Protein AF-A0A229NZA7-F1 (afdb_monomer_lite)

Structure (mmCIF, N/CA/C/O backbone):
data_AF-A0A229NZA7-F1
#
_entry.id   AF-A0A229NZA7-F1
#
loop_
_atom_site.group_PDB
_atom_site.id
_atom_site.type_symbol
_atom_site.label_atom_id
_atom_site.label_alt_id
_atom_site.label_comp_id
_atom_site.label_asym_id
_atom_site.label_entity_id
_atom_site.label_seq_id
_atom_site.pdbx_PDB_ins_code
_atom_site.Cartn_x
_atom_site.Cartn_y
_atom_site.Cartn_z
_atom_site.occupancy
_atom_site.B_iso_or_equiv
_atom_site.auth_seq_id
_atom_site.auth_comp_id
_atom_site.auth_asym_id
_atom_site.auth_atom_id
_atom_site.pdbx_PDB_model_num
ATOM 1 N N . MET A 1 1 ? -12.179 24.841 -36.881 1.00 41.00 1 MET A N 1
ATOM 2 C CA . MET A 1 1 ? -11.963 24.841 -35.419 1.00 41.00 1 MET A CA 1
ATOM 3 C C . MET A 1 1 ? -12.712 23.642 -34.860 1.00 41.00 1 MET A C 1
ATOM 5 O O . MET A 1 1 ? -13.920 23.602 -35.041 1.00 41.00 1 MET A O 1
ATOM 9 N N . GLY A 1 2 ? -12.018 22.645 -34.303 1.00 38.62 2 GLY A N 1
ATOM 10 C CA . GLY A 1 2 ? -12.667 21.458 -33.727 1.00 38.62 2 GLY A CA 1
ATOM 11 C C . GLY A 1 2 ? -11.885 20.154 -33.890 1.00 38.62 2 GLY A C 1
ATOM 12 O O . GLY A 1 2 ? -12.442 19.175 -34.370 1.00 38.62 2 GLY A O 1
ATOM 13 N N . PHE A 1 3 ? -10.603 20.125 -33.509 1.00 40.97 3 PHE A N 1
ATOM 14 C CA . PHE A 1 3 ? -9.973 18.857 -33.129 1.00 40.97 3 PHE A CA 1
ATOM 15 C C . PHE A 1 3 ? -10.525 18.501 -31.749 1.00 40.97 3 PHE A C 1
ATOM 17 O O . PHE A 1 3 ? -10.107 19.087 -30.753 1.00 40.97 3 PHE A O 1
ATOM 24 N N . MET A 1 4 ? -11.520 17.615 -31.701 1.00 34.84 4 MET A N 1
ATOM 25 C CA . MET A 1 4 ? -12.103 17.161 -30.443 1.00 34.84 4 MET A CA 1
ATOM 26 C C . MET A 1 4 ? -11.484 15.822 -30.040 1.00 34.84 4 MET A C 1
ATOM 28 O O . MET A 1 4 ? -11.506 14.832 -30.770 1.00 34.84 4 MET A O 1
ATOM 32 N N . VAL A 1 5 ? -10.854 15.881 -28.874 1.00 38.47 5 VAL A N 1
ATOM 33 C CA . VAL A 1 5 ? -9.990 14.912 -28.209 1.00 38.47 5 VAL A CA 1
ATOM 34 C C . VAL A 1 5 ? -10.800 13.682 -27.782 1.00 38.47 5 VAL A C 1
ATOM 36 O O . VAL A 1 5 ? -11.320 13.636 -26.675 1.00 38.47 5 VAL A O 1
ATOM 39 N N . TYR A 1 6 ? -10.923 12.680 -28.655 1.00 30.77 6 TYR A N 1
ATOM 40 C CA . TYR A 1 6 ? -11.575 11.398 -28.323 1.00 30.77 6 TYR A CA 1
ATOM 41 C C . TYR A 1 6 ? -10.622 10.195 -28.291 1.00 30.77 6 TYR A C 1
ATOM 43 O O . TYR A 1 6 ? -11.008 9.109 -27.872 1.00 30.77 6 TYR A O 1
ATOM 51 N N . THR A 1 7 ? -9.356 10.365 -28.677 1.00 30.59 7 THR A N 1
ATOM 52 C CA . THR A 1 7 ? -8.379 9.263 -28.764 1.00 30.59 7 THR A CA 1
ATOM 53 C C . THR A 1 7 ? -7.613 8.983 -27.466 1.00 30.59 7 THR A C 1
ATOM 55 O O . THR A 1 7 ? -6.851 8.022 -27.415 1.00 30.59 7 THR A O 1
ATOM 58 N N . THR A 1 8 ? -7.775 9.799 -26.422 1.00 36.81 8 THR A N 1
ATOM 59 C CA . THR A 1 8 ? -6.868 9.785 -25.256 1.00 36.81 8 THR A CA 1
ATOM 60 C C . THR A 1 8 ? -7.308 8.833 -24.135 1.00 36.81 8 THR A C 1
ATOM 62 O O . THR A 1 8 ? -6.460 8.309 -23.423 1.00 36.81 8 THR A O 1
ATOM 65 N N . TYR A 1 9 ? -8.603 8.530 -23.999 1.00 35.72 9 TYR A N 1
ATOM 66 C CA . TYR A 1 9 ? -9.113 7.767 -22.844 1.00 35.72 9 TYR A CA 1
ATOM 67 C C . TYR A 1 9 ? -9.133 6.243 -23.028 1.00 35.72 9 TYR A C 1
ATOM 69 O O . TYR A 1 9 ? -8.940 5.509 -22.064 1.00 35.72 9 TYR A O 1
ATOM 77 N N . MET A 1 10 ? -9.289 5.741 -24.258 1.00 36.75 10 MET A N 1
ATOM 78 C CA . MET A 1 10 ? -9.327 4.291 -24.511 1.00 36.75 10 MET A CA 1
ATOM 79 C C . MET A 1 10 ? -7.926 3.639 -24.448 1.00 36.75 10 MET A C 1
ATOM 81 O O . MET A 1 10 ? -7.812 2.433 -24.264 1.00 36.75 10 MET A O 1
ATOM 85 N N . GLY A 1 11 ? -6.851 4.432 -24.557 1.00 49.53 11 GLY A N 1
ATOM 86 C CA . GLY A 1 11 ? -5.467 3.943 -24.577 1.00 49.53 11 GLY A CA 1
ATOM 87 C C . GLY A 1 11 ? -4.875 3.588 -23.210 1.00 49.53 11 GLY A C 1
ATOM 88 O O . GLY A 1 11 ? -4.033 2.700 -23.156 1.00 49.53 11 GLY A O 1
ATOM 89 N N . LYS A 1 12 ? -5.312 4.231 -22.114 1.00 50.66 12 LYS A N 1
ATOM 90 C CA . LYS A 1 12 ? -4.724 4.041 -20.772 1.00 50.66 12 LYS A CA 1
ATOM 91 C C . LYS A 1 12 ? -5.112 2.696 -20.146 1.00 50.66 12 LYS A C 1
ATOM 93 O O . LYS A 1 12 ? -4.238 1.953 -19.725 1.00 50.66 12 LYS A O 1
ATOM 98 N N . ALA A 1 13 ? -6.395 2.335 -20.196 1.00 55.47 13 ALA A N 1
ATOM 99 C CA . ALA A 1 13 ? -6.880 1.055 -19.671 1.00 55.47 13 ALA A CA 1
ATOM 100 C C . ALA A 1 13 ? -6.362 -0.154 -20.476 1.00 55.47 13 ALA A C 1
ATOM 102 O O . ALA A 1 13 ? -6.036 -1.193 -19.910 1.00 55.47 13 ALA A O 1
ATOM 103 N N . VAL A 1 14 ? -6.250 -0.020 -21.805 1.00 60.00 14 VAL A N 1
ATOM 104 C CA . VAL A 1 14 ? -5.643 -1.048 -22.673 1.00 60.00 14 VAL A CA 1
ATOM 105 C C . VAL A 1 14 ? -4.147 -1.193 -22.379 1.00 60.00 14 VAL A C 1
ATOM 107 O O . VAL A 1 14 ? -3.627 -2.306 -22.359 1.00 60.00 14 VAL A O 1
ATOM 110 N N . PHE A 1 15 ? -3.472 -0.077 -22.102 1.00 68.31 15 PHE A N 1
ATOM 111 C CA . PHE A 1 15 ? -2.065 -0.040 -21.728 1.00 68.31 15 PHE A CA 1
ATOM 112 C C . PHE A 1 15 ? -1.791 -0.703 -20.370 1.00 68.31 15 PHE A C 1
ATOM 114 O O . PHE A 1 15 ? -0.987 -1.631 -20.304 1.00 68.31 15 PHE A O 1
ATOM 121 N N . GLU A 1 16 ? -2.498 -0.295 -19.316 1.00 67.06 16 GLU A N 1
ATOM 122 C CA . GLU A 1 16 ? -2.376 -0.876 -17.971 1.00 67.06 16 GLU A CA 1
ATOM 123 C C . GLU A 1 16 ? -2.679 -2.373 -17.991 1.00 67.06 16 GLU A C 1
ATOM 125 O O . GLU A 1 16 ? -1.892 -3.176 -17.496 1.00 67.06 16 GLU A O 1
ATOM 130 N N . LYS A 1 17 ? -3.766 -2.776 -18.662 1.00 73.94 17 LYS A N 1
ATOM 131 C CA . LYS A 1 17 ? -4.109 -4.190 -18.835 1.00 73.94 17 LYS A CA 1
ATOM 132 C C . LYS A 1 17 ? -2.989 -4.969 -19.524 1.00 73.94 17 LYS A C 1
ATOM 134 O O . LYS A 1 17 ? -2.697 -6.096 -19.127 1.00 73.94 17 LYS A O 1
ATOM 139 N N . SER A 1 18 ? -2.358 -4.391 -20.544 1.00 79.44 18 SER A N 1
ATOM 140 C CA . SER A 1 18 ? -1.257 -5.042 -21.254 1.00 79.44 18 SER A CA 1
ATOM 141 C C . SER A 1 18 ? 0.006 -5.177 -20.402 1.00 79.44 18 SER A C 1
ATOM 143 O O . SER A 1 18 ? 0.688 -6.194 -20.531 1.00 79.44 18 SER A O 1
ATOM 145 N N . LEU A 1 19 ? 0.322 -4.192 -19.553 1.00 79.50 19 LEU A N 1
ATOM 146 C CA . LEU A 1 19 ? 1.460 -4.276 -18.633 1.00 79.50 19 LEU A CA 1
ATOM 147 C C . LEU A 1 19 ? 1.203 -5.259 -17.494 1.00 79.50 19 LEU A C 1
ATOM 149 O O . LEU A 1 19 ? 2.059 -6.088 -17.227 1.00 79.50 19 LEU A O 1
ATOM 153 N N . LEU A 1 20 ? 0.009 -5.253 -16.899 1.00 77.31 20 LEU A N 1
ATOM 154 C CA . LEU A 1 20 ? -0.374 -6.249 -15.893 1.00 77.31 20 LEU A CA 1
ATOM 155 C C . LEU A 1 20 ? -0.321 -7.674 -16.464 1.00 77.31 20 LEU A C 1
ATOM 157 O O . LEU A 1 20 ? 0.092 -8.604 -15.775 1.00 77.31 20 LEU A O 1
ATOM 161 N N . THR A 1 21 ? -0.683 -7.838 -17.741 1.00 85.75 21 THR A N 1
ATOM 162 C CA . THR A 1 21 ? -0.528 -9.115 -18.455 1.00 85.75 21 THR A CA 1
ATOM 163 C C . THR A 1 21 ? 0.948 -9.515 -18.561 1.00 85.75 21 THR A C 1
ATOM 165 O O . THR A 1 21 ? 1.274 -10.664 -18.286 1.00 85.75 21 THR A O 1
ATOM 168 N N . LEU A 1 22 ? 1.850 -8.582 -18.891 1.00 89.19 22 LEU A N 1
ATOM 169 C CA . LEU A 1 22 ? 3.294 -8.846 -18.950 1.00 89.19 22 LEU A CA 1
ATOM 170 C C . LEU A 1 22 ? 3.885 -9.176 -17.573 1.00 89.19 22 LEU A C 1
ATOM 172 O O . LEU A 1 22 ? 4.624 -10.147 -17.450 1.00 89.19 22 LEU A O 1
ATOM 176 N N . THR A 1 23 ? 3.513 -8.434 -16.525 1.00 84.88 23 THR A N 1
ATOM 177 C CA . THR A 1 23 ? 3.911 -8.729 -15.140 1.00 84.88 23 THR A CA 1
ATOM 178 C C . THR A 1 23 ? 3.455 -10.130 -14.723 1.00 84.88 23 THR A C 1
ATOM 180 O O . THR A 1 23 ? 4.194 -10.847 -14.051 1.00 84.88 23 THR A O 1
ATOM 183 N N . GLY A 1 24 ? 2.259 -10.549 -15.148 1.00 79.62 24 GLY A N 1
ATOM 184 C CA . GLY A 1 24 ? 1.757 -11.908 -14.943 1.00 79.62 24 GLY A CA 1
ATOM 185 C C . GLY A 1 24 ? 2.588 -12.973 -15.663 1.00 79.62 24 GLY A C 1
ATOM 186 O O . GLY A 1 24 ? 2.926 -13.980 -15.045 1.00 79.62 24 GLY A O 1
ATOM 187 N N . ILE A 1 25 ? 2.959 -12.732 -16.926 1.00 89.81 25 ILE A N 1
ATOM 188 C CA . ILE A 1 25 ? 3.838 -13.621 -17.704 1.00 89.81 25 ILE A CA 1
ATOM 189 C C . ILE A 1 25 ? 5.188 -13.771 -16.995 1.00 89.81 25 ILE A C 1
ATOM 191 O O . ILE A 1 25 ? 5.577 -14.887 -16.674 1.00 89.81 25 ILE A O 1
ATOM 195 N N . ILE A 1 26 ? 5.850 -12.660 -16.654 1.00 88.12 26 ILE A N 1
ATOM 196 C CA . ILE A 1 26 ? 7.154 -12.665 -15.971 1.00 88.12 26 ILE A CA 1
ATOM 197 C C . ILE A 1 26 ? 7.084 -13.444 -14.652 1.00 88.12 26 ILE A C 1
ATOM 199 O O . ILE A 1 26 ? 7.934 -14.289 -14.393 1.00 88.12 26 ILE A O 1
ATOM 203 N N . ARG A 1 27 ? 6.040 -13.225 -13.839 1.00 82.75 27 ARG A N 1
ATOM 204 C CA . ARG A 1 27 ? 5.841 -13.972 -12.585 1.00 82.75 27 ARG A CA 1
ATOM 205 C C . ARG A 1 27 ? 5.721 -15.477 -12.813 1.00 82.75 27 ARG A C 1
ATOM 207 O O . ARG A 1 27 ? 6.280 -16.232 -12.025 1.00 82.75 27 ARG A O 1
ATOM 214 N N . GLY A 1 28 ? 5.011 -15.891 -13.862 1.00 84.75 28 GLY A N 1
ATOM 215 C CA . GLY A 1 28 ? 4.877 -17.298 -14.239 1.00 84.75 28 GLY A CA 1
ATOM 216 C C . GLY A 1 28 ? 6.220 -17.934 -14.588 1.00 84.75 28 GLY A C 1
ATOM 217 O O . GLY A 1 28 ? 6.547 -18.969 -14.023 1.00 84.75 28 GLY A O 1
ATOM 218 N N . ILE A 1 29 ? 7.012 -17.258 -15.425 1.00 87.19 29 ILE A N 1
ATOM 219 C CA . ILE A 1 29 ? 8.339 -17.719 -15.873 1.00 87.19 29 ILE A CA 1
ATOM 220 C C . ILE A 1 29 ? 9.324 -17.825 -14.700 1.00 87.19 29 ILE A C 1
ATOM 222 O O . ILE A 1 29 ? 10.145 -18.727 -14.621 1.00 87.19 29 ILE A O 1
ATOM 226 N N . THR A 1 30 ? 9.247 -16.902 -13.739 1.00 81.19 30 THR A N 1
ATOM 227 C CA . THR A 1 30 ? 10.151 -16.909 -12.575 1.00 81.19 30 THR A CA 1
ATOM 228 C C . THR A 1 30 ? 9.755 -17.899 -11.471 1.00 81.19 30 THR A C 1
ATOM 230 O O . THR A 1 30 ? 10.449 -17.976 -10.459 1.00 81.19 30 THR A O 1
ATOM 233 N N . ALA A 1 31 ? 8.636 -18.620 -11.603 1.00 82.31 31 ALA A N 1
ATOM 234 C CA . ALA A 1 31 ? 8.034 -19.358 -10.490 1.00 82.31 31 ALA A CA 1
ATOM 235 C C . ALA A 1 31 ? 8.851 -20.578 -10.034 1.00 82.31 31 ALA A C 1
ATOM 237 O O . ALA A 1 31 ? 8.885 -20.872 -8.837 1.00 82.31 31 ALA A O 1
ATOM 238 N N . ASP A 1 32 ? 9.496 -21.283 -10.962 1.00 78.88 32 ASP A N 1
ATOM 239 C CA . ASP A 1 32 ? 10.313 -22.471 -10.688 1.00 78.88 32 ASP A CA 1
ATOM 240 C C . ASP A 1 32 ? 11.818 -22.248 -10.927 1.00 78.88 32 ASP A C 1
ATOM 242 O O . ASP A 1 32 ? 12.617 -23.148 -10.671 1.00 78.88 32 ASP A O 1
ATOM 246 N N . VAL A 1 33 ? 12.210 -21.026 -11.319 1.00 72.69 33 VAL A N 1
ATOM 247 C CA . VAL A 1 33 ? 13.600 -20.603 -11.580 1.00 72.69 33 VAL A CA 1
ATOM 248 C C . VAL A 1 33 ? 14.237 -21.333 -12.784 1.00 72.69 33 VAL A C 1
ATOM 250 O O . VAL A 1 33 ? 15.414 -21.122 -13.082 1.00 72.69 33 VAL A O 1
ATOM 253 N N . GLU A 1 34 ? 13.482 -22.153 -13.521 1.00 80.31 34 GLU A N 1
ATOM 254 C CA . GLU A 1 34 ? 13.953 -22.889 -14.697 1.00 80.31 34 GLU A CA 1
ATOM 255 C C . GLU A 1 34 ? 13.373 -22.303 -15.988 1.00 80.31 34 GLU A C 1
ATOM 257 O O . GLU A 1 34 ? 12.317 -22.723 -16.445 1.00 80.31 34 GLU A O 1
ATOM 262 N N . ILE A 1 35 ? 14.114 -21.400 -16.637 1.00 84.25 35 ILE A N 1
ATOM 263 C CA . ILE A 1 35 ? 13.633 -20.734 -17.854 1.00 84.25 35 ILE A CA 1
ATOM 264 C C . ILE A 1 35 ? 13.731 -21.660 -19.076 1.00 84.25 35 ILE A C 1
ATOM 266 O O . ILE A 1 35 ? 14.810 -22.156 -19.423 1.00 84.25 35 ILE A O 1
ATOM 270 N N . ARG A 1 36 ? 12.604 -21.867 -19.762 1.00 85.25 36 ARG A N 1
ATOM 271 C CA . ARG A 1 36 ? 12.455 -22.753 -20.929 1.00 85.25 36 ARG A CA 1
ATOM 272 C C . ARG A 1 36 ? 12.190 -21.975 -22.217 1.00 85.25 36 ARG A C 1
ATOM 274 O O . ARG A 1 36 ? 11.768 -20.821 -22.217 1.00 85.25 36 ARG A O 1
ATOM 281 N N . SER A 1 37 ? 12.405 -22.630 -23.356 1.00 84.75 37 SER A N 1
ATOM 282 C CA . SER A 1 37 ? 12.151 -22.052 -24.684 1.00 84.75 37 SER A CA 1
ATOM 283 C C . SER A 1 37 ? 10.706 -21.584 -24.873 1.00 84.75 37 SER A C 1
ATOM 285 O O . SER A 1 37 ? 10.468 -20.531 -25.454 1.00 84.75 37 SER A O 1
ATOM 287 N N . GLU A 1 38 ? 9.751 -22.338 -24.341 1.00 86.44 38 GLU A N 1
ATOM 288 C CA . GLU A 1 38 ? 8.316 -22.070 -24.413 1.00 86.44 38 GLU A CA 1
ATOM 289 C C . GLU A 1 38 ? 7.938 -20.788 -23.651 1.00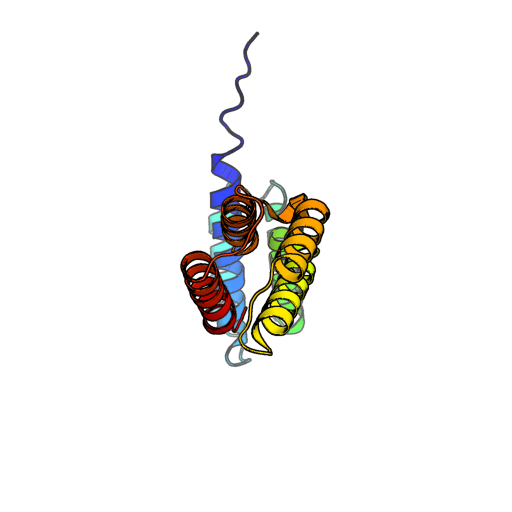 86.44 38 GLU A C 1
ATOM 291 O O . GLU A 1 38 ? 7.037 -20.056 -24.047 1.00 86.44 38 GLU A O 1
ATOM 296 N N . GLU A 1 39 ? 8.663 -20.471 -22.580 1.00 87.00 39 GLU A N 1
ATOM 297 C CA . GLU A 1 39 ? 8.471 -19.257 -21.782 1.00 87.00 39 GLU A CA 1
ATOM 298 C C . GLU A 1 39 ? 9.028 -18.017 -22.484 1.00 87.00 39 GLU A C 1
ATOM 300 O O . GLU A 1 39 ? 8.424 -16.942 -22.462 1.00 87.00 39 GLU A O 1
ATOM 305 N N . ILE A 1 40 ? 10.151 -18.183 -23.185 1.00 87.25 40 ILE A N 1
ATOM 306 C CA . ILE A 1 40 ? 10.711 -17.153 -24.062 1.00 87.25 40 ILE A CA 1
ATOM 307 C C . ILE A 1 40 ? 9.750 -16.865 -25.227 1.00 87.25 40 ILE A C 1
ATOM 309 O O . ILE A 1 40 ? 9.537 -15.699 -25.575 1.00 87.25 40 ILE A O 1
ATOM 313 N N . GLU A 1 41 ? 9.128 -17.898 -25.806 1.00 89.00 41 GLU A N 1
ATOM 314 C CA . GLU A 1 41 ? 8.112 -17.739 -26.856 1.00 89.00 41 GLU A CA 1
ATOM 315 C C . GLU A 1 41 ? 6.905 -16.918 -26.373 1.00 89.00 41 GLU A C 1
ATOM 317 O O . GLU A 1 41 ? 6.414 -16.063 -27.113 1.00 89.00 41 GLU A O 1
ATOM 322 N N . GLU A 1 42 ? 6.461 -17.081 -25.124 1.00 88.94 42 GLU A N 1
ATOM 323 C CA . GLU A 1 42 ? 5.370 -16.276 -24.554 1.00 88.94 42 GLU A CA 1
ATOM 324 C C . GLU A 1 42 ? 5.724 -14.780 -24.429 1.00 88.94 42 GLU A C 1
ATOM 326 O O . GLU A 1 42 ? 4.905 -13.913 -24.758 1.00 88.94 42 GLU A O 1
ATOM 331 N N . LEU A 1 43 ? 6.962 -14.438 -24.052 1.00 89.25 43 LEU A N 1
ATOM 332 C CA . LEU A 1 43 ? 7.435 -13.042 -24.038 1.00 89.25 43 LEU A CA 1
ATOM 333 C C . LEU A 1 43 ? 7.488 -12.435 -25.449 1.00 89.25 43 LEU A C 1
ATOM 335 O O . LEU A 1 43 ? 7.105 -11.275 -25.664 1.00 89.25 43 LEU A O 1
ATOM 339 N N . GLN A 1 44 ? 7.916 -13.224 -26.435 1.00 89.75 44 GLN A N 1
ATOM 340 C CA . GLN A 1 44 ? 7.923 -12.817 -27.840 1.00 89.75 44 GLN A CA 1
ATOM 341 C C . GLN A 1 44 ? 6.496 -12.630 -28.376 1.00 89.75 44 GLN A C 1
ATOM 343 O O . GLN A 1 44 ? 6.212 -11.631 -29.046 1.00 89.75 44 GLN A O 1
ATOM 348 N N . ASN A 1 45 ? 5.574 -13.528 -28.025 1.00 90.38 45 ASN A N 1
ATOM 349 C CA . ASN A 1 45 ? 4.158 -13.432 -28.375 1.00 90.38 45 ASN A CA 1
ATOM 350 C C . ASN A 1 45 ? 3.523 -12.168 -27.792 1.00 90.38 45 ASN A C 1
ATOM 352 O O . ASN A 1 45 ? 2.815 -11.451 -28.506 1.00 90.38 45 ASN A O 1
ATOM 356 N N . TRP A 1 46 ? 3.831 -11.825 -26.539 1.00 92.69 46 TRP A N 1
ATOM 357 C CA . TRP A 1 46 ? 3.388 -10.562 -25.953 1.00 92.69 46 TRP A CA 1
ATOM 358 C C . TRP A 1 46 ? 3.877 -9.356 -26.770 1.00 92.69 46 TRP A C 1
ATOM 360 O O . TRP A 1 46 ? 3.073 -8.486 -27.120 1.00 92.69 46 TRP A O 1
ATOM 370 N N . CYS A 1 47 ? 5.154 -9.327 -27.168 1.00 88.38 47 CYS A N 1
ATOM 371 C CA . CYS A 1 47 ? 5.705 -8.256 -28.010 1.00 88.38 47 CYS A CA 1
ATOM 372 C C . CYS A 1 47 ? 4.978 -8.131 -29.361 1.00 88.38 47 CYS A C 1
ATOM 374 O O . CYS A 1 47 ? 4.718 -7.018 -29.833 1.00 88.38 47 CYS A O 1
ATOM 376 N N . LEU A 1 48 ? 4.618 -9.260 -29.980 1.00 87.50 48 LEU A N 1
ATOM 377 C CA . LEU A 1 48 ? 3.872 -9.297 -31.240 1.00 87.50 48 LEU A CA 1
ATOM 378 C C . LEU A 1 48 ? 2.443 -8.758 -31.085 1.00 87.50 48 LEU A C 1
ATOM 380 O O . LEU A 1 48 ? 1.977 -8.004 -31.944 1.00 87.50 48 LEU A O 1
ATOM 384 N N . LEU A 1 49 ? 1.764 -9.071 -29.980 1.00 84.69 49 LEU A N 1
ATOM 385 C CA . LEU A 1 49 ? 0.428 -8.542 -29.679 1.00 84.69 49 LEU A CA 1
ATOM 386 C C . LEU A 1 49 ? 0.438 -7.017 -29.501 1.00 84.69 49 LEU A C 1
ATOM 388 O O . LEU A 1 49 ? -0.521 -6.345 -29.884 1.00 84.69 49 LEU A O 1
ATOM 392 N N . GLN A 1 50 ? 1.547 -6.452 -29.016 1.00 83.75 50 GLN A N 1
ATOM 393 C CA . GLN A 1 50 ? 1.716 -5.004 -28.855 1.00 83.75 50 GLN A CA 1
ATOM 394 C C . GLN A 1 50 ? 2.260 -4.292 -30.102 1.00 83.75 50 GLN A C 1
ATOM 396 O O . GLN A 1 50 ? 2.508 -3.084 -30.072 1.00 83.75 50 GLN A O 1
ATOM 401 N N . ASN A 1 51 ? 2.417 -4.987 -31.234 1.00 77.69 51 ASN A N 1
ATOM 402 C CA . ASN A 1 51 ? 3.081 -4.446 -32.424 1.00 77.69 51 ASN A CA 1
ATOM 403 C C . ASN A 1 51 ? 2.430 -3.149 -32.955 1.00 77.69 51 ASN A C 1
ATOM 405 O O . ASN A 1 51 ? 3.127 -2.214 -33.354 1.00 77.69 51 ASN A O 1
ATOM 409 N N . GLN A 1 52 ? 1.099 -3.030 -32.871 1.00 74.19 52 GLN A N 1
ATOM 410 C CA . GLN A 1 52 ? 0.358 -1.813 -33.249 1.00 74.19 52 GLN A CA 1
ATOM 411 C C . GLN A 1 52 ? 0.691 -0.586 -32.377 1.00 74.19 52 GLN A C 1
ATOM 413 O O . GLN A 1 52 ? 0.383 0.555 -32.738 1.00 74.19 52 GLN A O 1
ATOM 418 N N . HIS A 1 53 ? 1.306 -0.796 -31.214 1.00 70.75 53 HIS A N 1
ATOM 419 C CA . HIS A 1 53 ? 1.677 0.234 -30.248 1.00 70.75 53 HIS A CA 1
ATOM 420 C C . HIS A 1 53 ? 3.187 0.285 -29.979 1.00 70.75 53 HIS A C 1
ATOM 422 O O . HIS A 1 53 ? 3.617 1.128 -29.196 1.00 70.75 53 HIS A O 1
ATOM 428 N N . ARG A 1 54 ? 4.007 -0.505 -30.694 1.00 73.94 54 ARG A N 1
ATOM 429 C CA . ARG A 1 54 ? 5.453 -0.656 -30.431 1.00 73.94 54 ARG A CA 1
ATOM 430 C C . ARG A 1 54 ? 6.261 0.639 -30.461 1.00 73.94 54 ARG A C 1
ATOM 432 O O . ARG A 1 54 ? 7.334 0.710 -29.887 1.00 73.94 54 ARG A O 1
ATOM 439 N N . ASN A 1 55 ? 5.777 1.653 -31.174 1.00 71.69 55 ASN A N 1
ATOM 440 C CA . ASN A 1 55 ? 6.464 2.939 -31.313 1.00 71.69 55 ASN A CA 1
ATOM 441 C C . ASN A 1 55 ? 5.956 3.997 -30.319 1.00 71.69 55 ASN A C 1
ATOM 443 O O . ASN A 1 55 ? 6.439 5.128 -30.341 1.00 71.69 55 ASN A O 1
ATOM 447 N N . LYS A 1 56 ? 4.973 3.663 -29.472 1.00 68.94 56 LYS A N 1
ATOM 448 C CA . LYS A 1 56 ? 4.405 4.562 -28.463 1.00 68.94 56 LYS A CA 1
ATOM 449 C C . LYS A 1 56 ? 5.054 4.311 -27.109 1.00 68.94 56 LYS A C 1
ATOM 451 O O . LYS A 1 56 ? 5.309 3.169 -26.739 1.00 68.94 56 LYS A O 1
ATOM 456 N N . HIS A 1 57 ? 5.279 5.378 -26.353 1.00 58.09 57 HIS A N 1
ATOM 457 C CA . HIS A 1 57 ? 5.679 5.244 -24.959 1.00 58.09 57 HIS A CA 1
ATOM 458 C C . HIS A 1 57 ? 4.514 4.675 -24.121 1.00 58.09 57 HIS A C 1
ATOM 460 O O . HIS A 1 57 ? 3.370 5.082 -24.356 1.00 58.09 57 HIS A O 1
ATOM 466 N N . PRO A 1 58 ? 4.773 3.785 -23.146 1.00 62.75 58 PRO A N 1
ATOM 467 C CA . PRO A 1 58 ? 6.066 3.168 -22.816 1.00 62.75 58 PRO A CA 1
ATOM 468 C C . PRO A 1 58 ? 6.293 1.800 -23.476 1.00 62.75 58 PRO A C 1
ATOM 470 O O . PRO A 1 58 ? 7.352 1.211 -23.290 1.00 62.75 58 PRO A O 1
ATOM 473 N N . PHE A 1 59 ? 5.357 1.309 -24.299 1.00 75.38 59 PHE A N 1
ATOM 474 C CA . PHE A 1 59 ? 5.518 0.054 -25.049 1.00 75.38 59 PHE A CA 1
ATOM 475 C C . PHE A 1 59 ? 6.839 -0.020 -25.817 1.00 75.38 59 PHE A C 1
ATOM 477 O O . PHE A 1 59 ? 7.462 -1.073 -25.853 1.00 75.38 59 PHE A O 1
ATOM 484 N N . LYS A 1 60 ? 7.292 1.097 -26.394 1.00 76.88 60 LYS A N 1
ATOM 485 C CA . LYS A 1 60 ? 8.588 1.184 -27.072 1.00 76.88 60 LYS A CA 1
ATOM 486 C C . LYS A 1 60 ? 9.756 0.783 -26.169 1.00 76.88 60 LYS A C 1
ATOM 488 O O . LYS A 1 60 ? 10.615 0.036 -26.616 1.00 76.88 60 LYS A O 1
ATOM 493 N N . GLU A 1 61 ? 9.785 1.276 -24.936 1.00 74.56 61 GLU A N 1
ATOM 494 C CA . GLU A 1 61 ? 10.893 1.057 -23.999 1.00 74.56 61 GLU A CA 1
ATOM 495 C C . GLU A 1 61 ? 10.842 -0.364 -23.426 1.00 74.56 61 GLU A C 1
ATOM 497 O O . GLU A 1 61 ? 11.855 -1.055 -23.421 1.00 74.56 61 GLU A O 1
ATOM 502 N N . ILE A 1 62 ? 9.646 -0.853 -23.081 1.00 83.69 62 ILE A N 1
ATOM 503 C CA . ILE A 1 62 ? 9.447 -2.231 -22.604 1.00 83.69 62 ILE A CA 1
ATOM 50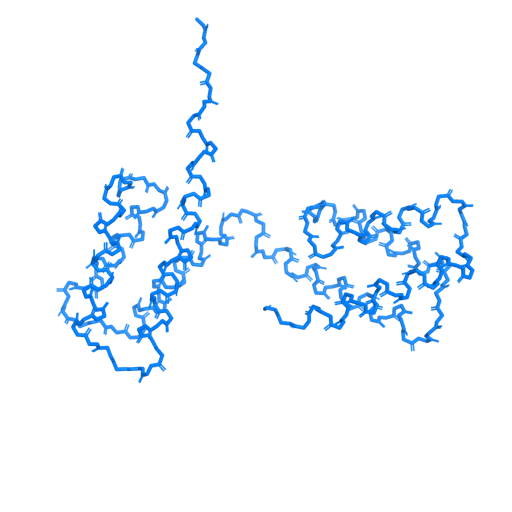4 C C . ILE A 1 62 ? 9.783 -3.269 -23.681 1.00 83.69 62 ILE A C 1
ATOM 506 O O . ILE A 1 62 ? 10.478 -4.239 -23.406 1.00 83.69 62 ILE A O 1
ATOM 510 N N . ILE A 1 63 ? 9.341 -3.065 -24.925 1.00 87.38 63 ILE A N 1
ATOM 511 C CA . ILE A 1 63 ? 9.658 -3.990 -26.024 1.00 87.38 63 ILE A CA 1
ATOM 512 C C . ILE A 1 63 ? 11.158 -3.974 -26.331 1.00 87.38 63 ILE A C 1
ATOM 514 O O . ILE A 1 63 ? 11.721 -5.017 -26.639 1.00 87.38 63 ILE A O 1
ATOM 518 N N . GLN A 1 64 ? 11.817 -2.813 -26.258 1.00 86.69 64 GLN A N 1
ATOM 519 C CA . GLN A 1 64 ? 13.268 -2.732 -26.444 1.00 86.69 64 GLN A CA 1
ATOM 520 C C . GLN A 1 64 ? 14.026 -3.487 -25.354 1.00 86.69 64 GLN A C 1
ATOM 522 O O . GLN A 1 64 ? 14.981 -4.183 -25.680 1.00 86.69 64 GLN A O 1
ATOM 527 N N . LEU A 1 65 ? 13.573 -3.389 -24.102 1.00 86.88 65 LEU A N 1
ATOM 528 C CA . LEU A 1 65 ? 14.142 -4.135 -22.985 1.00 86.88 65 LEU A CA 1
ATOM 529 C C . LEU A 1 65 ? 14.000 -5.650 -23.190 1.00 86.88 65 LEU A C 1
ATOM 531 O O . LEU A 1 65 ? 14.996 -6.356 -23.133 1.00 86.88 65 LEU A O 1
ATOM 535 N N . ILE A 1 66 ? 12.797 -6.133 -23.528 1.00 89.31 66 ILE A N 1
ATOM 536 C CA . ILE A 1 66 ? 12.560 -7.565 -23.787 1.00 89.31 66 ILE A CA 1
ATOM 537 C C . ILE A 1 66 ? 13.416 -8.064 -24.951 1.00 89.31 66 ILE A C 1
ATOM 539 O O . ILE A 1 66 ? 14.004 -9.132 -24.865 1.00 89.31 66 ILE A O 1
ATOM 543 N N . VAL A 1 67 ? 13.493 -7.308 -26.050 1.00 88.75 67 VAL A N 1
ATOM 544 C CA . VAL A 1 67 ? 14.308 -7.711 -27.203 1.00 88.75 67 VAL A CA 1
ATOM 545 C C . VAL A 1 67 ? 15.782 -7.797 -26.817 1.00 88.75 67 VAL A C 1
ATOM 547 O O . VAL A 1 67 ? 16.404 -8.792 -27.162 1.00 88.75 67 VAL A O 1
ATOM 550 N N . ALA A 1 68 ? 16.309 -6.808 -26.087 1.00 87.56 68 ALA A N 1
ATOM 551 C CA . ALA A 1 68 ? 17.707 -6.776 -25.662 1.00 87.56 68 ALA A CA 1
ATOM 552 C C . ALA A 1 68 ? 18.077 -7.978 -24.778 1.00 87.56 68 ALA A C 1
ATOM 554 O O . ALA A 1 68 ? 19.090 -8.619 -25.030 1.00 87.56 68 ALA A O 1
ATOM 555 N N . SER A 1 69 ? 17.223 -8.338 -23.818 1.00 86.62 69 SER A N 1
ATOM 556 C CA . SER A 1 69 ? 17.435 -9.497 -22.934 1.00 86.62 69 SER A CA 1
ATOM 557 C C . SER A 1 69 ? 17.257 -10.860 -23.606 1.00 86.62 69 SER A C 1
ATOM 559 O O . SER A 1 69 ? 17.405 -11.898 -22.975 1.00 86.62 69 SER A O 1
ATOM 561 N N . LEU A 1 70 ? 16.859 -10.885 -24.878 1.00 86.38 70 LEU A N 1
ATOM 562 C CA . LEU A 1 70 ? 16.767 -12.109 -25.670 1.00 86.38 70 LEU A CA 1
ATOM 563 C C . LEU A 1 70 ? 17.868 -12.185 -26.741 1.00 86.38 70 LEU A C 1
ATOM 565 O O . LEU A 1 70 ? 17.935 -13.182 -27.462 1.00 86.38 70 LEU A O 1
ATOM 569 N N . GLU A 1 71 ? 18.718 -11.157 -26.882 1.00 85.38 71 GLU A N 1
ATOM 570 C CA . GLU A 1 71 ? 19.730 -11.080 -27.949 1.00 85.38 71 GLU A CA 1
ATOM 571 C C . GLU A 1 71 ? 20.858 -12.102 -27.788 1.00 85.38 71 GLU A C 1
ATOM 573 O O . GLU A 1 71 ? 21.377 -12.601 -28.790 1.00 85.38 71 GLU A O 1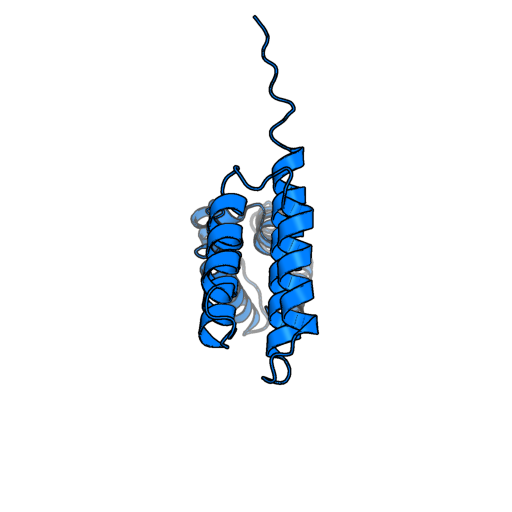
ATOM 578 N N . ASP A 1 72 ? 21.240 -12.431 -26.555 1.00 80.00 72 ASP A N 1
ATOM 579 C CA . ASP A 1 72 ? 22.286 -13.415 -26.265 1.00 80.00 72 ASP A CA 1
ATOM 580 C C . ASP A 1 72 ? 21.765 -14.867 -26.240 1.00 80.00 72 ASP A C 1
ATOM 582 O O . ASP A 1 72 ? 22.553 -15.815 -26.165 1.00 80.00 72 ASP A O 1
ATOM 586 N N . GLY A 1 73 ? 20.444 -15.043 -26.375 1.00 75.19 73 GLY A N 1
ATOM 587 C CA . GLY A 1 73 ? 19.756 -16.330 -26.363 1.00 75.19 73 GLY A CA 1
ATOM 588 C C . GLY A 1 73 ? 19.633 -16.973 -24.980 1.00 75.19 73 GLY A C 1
ATOM 589 O O . GLY A 1 73 ? 19.229 -18.136 -24.908 1.00 75.19 73 GLY A O 1
ATOM 590 N N . ILE A 1 74 ? 19.975 -16.261 -23.903 1.00 81.19 74 ILE A N 1
ATOM 591 C CA . ILE A 1 74 ? 19.913 -16.747 -22.524 1.00 81.19 74 ILE A CA 1
ATOM 592 C C . ILE A 1 74 ? 19.183 -15.706 -21.684 1.00 81.19 74 ILE A C 1
ATOM 594 O O . ILE A 1 74 ? 19.774 -14.748 -21.214 1.00 81.19 74 ILE A O 1
ATOM 598 N N . LEU A 1 75 ? 17.904 -15.951 -21.418 1.00 85.44 75 LEU A N 1
ATOM 599 C CA . LEU A 1 75 ? 17.163 -15.116 -20.486 1.00 85.44 75 LEU A CA 1
ATOM 600 C C . LEU A 1 75 ? 17.554 -15.470 -19.046 1.00 85.44 75 LEU A C 1
ATOM 602 O O . LEU A 1 75 ? 17.476 -16.633 -18.647 1.00 85.44 75 LEU A O 1
ATOM 606 N N . SER A 1 76 ? 17.963 -14.474 -18.268 1.00 86.56 76 SER A N 1
ATOM 607 C CA . SER A 1 76 ? 18.330 -14.612 -16.859 1.00 86.56 76 SER A CA 1
ATOM 608 C C . SER A 1 76 ? 17.241 -14.099 -15.909 1.00 86.56 76 SER A C 1
ATOM 610 O O . SER A 1 76 ? 16.357 -13.325 -16.277 1.00 86.56 76 SER A O 1
ATOM 612 N N . ILE A 1 77 ? 17.315 -14.518 -14.641 1.00 83.12 77 ILE A N 1
ATOM 613 C CA . ILE A 1 77 ? 16.414 -14.023 -13.587 1.00 83.12 77 ILE A CA 1
ATOM 614 C C . ILE A 1 77 ? 16.610 -12.520 -13.346 1.00 83.12 77 ILE A C 1
ATOM 616 O O . ILE A 1 77 ? 15.630 -11.818 -13.122 1.00 83.12 77 ILE A O 1
ATOM 620 N N . GLU A 1 78 ? 17.846 -12.017 -13.443 1.00 83.06 78 GLU A N 1
ATOM 621 C CA . GLU A 1 78 ? 18.139 -10.583 -13.299 1.00 83.06 78 GLU A CA 1
ATOM 622 C C . GLU A 1 78 ? 17.442 -9.763 -14.392 1.00 83.06 78 GLU A C 1
ATOM 624 O O . GLU A 1 78 ? 16.818 -8.748 -14.101 1.00 83.06 78 GLU A O 1
ATOM 629 N N . GLU A 1 79 ? 17.444 -10.247 -15.635 1.00 87.25 79 GLU A N 1
ATOM 630 C CA . GLU A 1 79 ? 16.744 -9.586 -16.740 1.00 87.25 79 GLU A CA 1
ATOM 631 C C . GLU A 1 79 ? 15.222 -9.635 -16.588 1.00 87.25 79 GLU A C 1
ATOM 633 O O . GLU A 1 79 ? 14.534 -8.664 -16.902 1.00 87.25 79 GLU A O 1
ATOM 638 N N . LEU A 1 80 ? 14.675 -10.740 -16.075 1.00 86.31 80 LEU A N 1
ATOM 639 C CA . LEU A 1 80 ? 13.252 -10.839 -15.747 1.00 86.31 80 LEU A CA 1
ATOM 640 C C . LEU A 1 80 ? 12.860 -9.872 -14.620 1.00 86.31 80 LEU A C 1
ATOM 642 O O . LEU A 1 80 ? 11.796 -9.250 -14.689 1.00 86.31 80 LEU A O 1
ATOM 646 N N . ASP A 1 81 ? 13.712 -9.705 -13.608 1.00 79.94 81 ASP A N 1
ATOM 647 C CA . ASP A 1 81 ? 13.507 -8.723 -12.543 1.00 79.94 81 ASP A CA 1
ATOM 648 C C . ASP A 1 81 ? 13.627 -7.282 -13.067 1.00 79.94 81 ASP A C 1
ATOM 650 O O . ASP A 1 81 ? 12.794 -6.450 -12.706 1.00 79.94 81 ASP A O 1
ATOM 654 N N . ASP A 1 82 ? 14.559 -6.990 -13.979 1.00 79.00 82 ASP A N 1
ATOM 655 C CA . ASP A 1 82 ? 14.678 -5.689 -14.652 1.00 79.00 82 ASP A CA 1
ATOM 656 C C . ASP A 1 82 ? 13.446 -5.379 -15.518 1.00 79.00 82 ASP A C 1
ATOM 658 O O . ASP A 1 82 ? 12.920 -4.261 -15.493 1.00 79.00 82 ASP A O 1
ATOM 662 N N . MET A 1 83 ? 12.922 -6.370 -16.247 1.00 85.75 83 MET A N 1
ATOM 663 C CA . MET A 1 83 ? 11.670 -6.246 -17.001 1.00 85.75 83 MET A CA 1
ATOM 664 C C . MET A 1 83 ? 10.480 -5.990 -16.086 1.00 85.75 83 MET A C 1
ATOM 666 O O . MET A 1 83 ? 9.649 -5.123 -16.383 1.00 85.75 83 MET A O 1
ATOM 670 N N . ARG A 1 84 ? 10.388 -6.725 -14.972 1.00 80.62 84 ARG A N 1
ATOM 671 C CA . ARG A 1 84 ? 9.325 -6.534 -13.984 1.00 80.62 84 ARG A CA 1
ATOM 672 C C . ARG A 1 84 ? 9.425 -5.149 -13.373 1.00 80.62 84 ARG A C 1
ATOM 674 O O . ARG A 1 84 ? 8.432 -4.434 -13.356 1.00 80.62 84 ARG A O 1
ATOM 681 N N . TRP A 1 85 ? 10.625 -4.735 -12.978 1.00 75.81 85 TRP A N 1
ATOM 682 C CA . TRP A 1 85 ? 10.885 -3.405 -12.451 1.00 75.81 85 TRP A CA 1
ATOM 683 C C . TRP A 1 85 ? 10.536 -2.320 -13.463 1.00 75.81 85 TRP A C 1
ATOM 685 O O . TRP A 1 85 ? 9.946 -1.316 -13.086 1.00 75.81 85 TRP A O 1
ATOM 695 N N . ALA A 1 86 ? 10.825 -2.505 -14.750 1.00 74.94 86 ALA A N 1
ATOM 696 C CA . ALA A 1 86 ? 10.437 -1.551 -15.779 1.00 74.94 86 ALA A CA 1
ATOM 697 C C . ALA A 1 86 ? 8.908 -1.467 -15.915 1.00 74.94 86 ALA A C 1
ATOM 699 O O . ALA A 1 86 ? 8.375 -0.355 -15.914 1.00 74.94 86 ALA A O 1
ATOM 700 N N . CYS A 1 87 ? 8.202 -2.605 -15.966 1.00 75.94 87 CYS A N 1
ATOM 701 C CA . CYS A 1 87 ? 6.734 -2.670 -16.001 1.00 75.94 87 CYS A CA 1
ATOM 702 C C . CYS A 1 87 ? 6.119 -1.985 -14.786 1.00 75.94 87 CYS A C 1
ATOM 704 O O . CYS A 1 87 ? 5.319 -1.061 -14.944 1.00 75.94 87 CYS A O 1
ATOM 706 N N . ASP A 1 88 ? 6.564 -2.380 -13.597 1.00 68.88 88 ASP A N 1
ATOM 707 C CA . ASP A 1 88 ? 6.178 -1.790 -12.326 1.00 68.88 88 ASP A CA 1
ATOM 708 C C . ASP A 1 88 ? 6.527 -0.307 -12.337 1.00 68.88 88 ASP A C 1
ATOM 710 O O . ASP A 1 88 ? 5.704 0.502 -11.964 1.00 68.88 88 ASP A O 1
ATOM 714 N N . SER A 1 89 ? 7.660 0.121 -12.895 1.00 65.69 89 SER A N 1
ATOM 715 C CA . SER A 1 89 ? 7.995 1.539 -12.977 1.00 65.69 89 SER A CA 1
ATOM 716 C C . SER A 1 89 ? 7.030 2.323 -13.858 1.00 65.69 89 SER A C 1
ATOM 718 O O . SER A 1 89 ? 6.825 3.479 -13.553 1.00 65.69 89 SER A O 1
ATOM 720 N N . TYR A 1 90 ? 6.408 1.781 -14.910 1.00 67.31 90 TYR A N 1
ATOM 721 C CA . TYR A 1 90 ? 5.401 2.532 -15.688 1.00 67.31 90 TYR A CA 1
ATOM 722 C C . TYR A 1 90 ? 3.989 2.404 -15.129 1.00 67.31 90 TYR A C 1
ATOM 724 O O . TYR A 1 90 ? 3.199 3.337 -15.281 1.00 67.31 90 TYR A O 1
ATOM 732 N N . ILE A 1 91 ? 3.690 1.289 -14.464 1.00 62.56 91 ILE A N 1
ATOM 733 C CA . ILE A 1 91 ? 2.497 1.141 -13.629 1.00 62.56 91 ILE A CA 1
ATOM 734 C C . ILE A 1 91 ? 2.570 2.167 -12.475 1.00 62.56 91 ILE A C 1
ATOM 736 O O . ILE A 1 91 ? 1.615 2.906 -12.245 1.00 62.56 91 ILE A O 1
ATOM 740 N N . ASN A 1 92 ? 3.755 2.331 -11.877 1.00 50.94 92 ASN A N 1
ATOM 741 C CA . ASN A 1 92 ? 4.042 3.142 -10.689 1.00 50.94 92 ASN A CA 1
ATOM 742 C C . ASN A 1 92 ? 4.496 4.587 -11.004 1.00 50.94 92 ASN A C 1
ATOM 744 O O . ASN A 1 92 ? 4.415 5.449 -10.136 1.00 50.94 92 ASN A O 1
ATOM 748 N N . LYS A 1 93 ? 4.961 4.896 -12.230 1.00 45.69 93 LYS A N 1
ATOM 749 C CA . LYS A 1 93 ? 5.221 6.268 -12.747 1.00 45.69 93 LYS A CA 1
ATOM 750 C C . LYS A 1 93 ? 3.961 6.923 -13.314 1.00 45.69 93 LYS A C 1
ATOM 752 O O . LYS A 1 93 ? 4.024 8.065 -13.776 1.00 45.69 93 LYS A O 1
ATOM 757 N N . SER A 1 94 ? 2.799 6.267 -13.253 1.00 44.91 94 SER A N 1
ATOM 758 C CA . SER A 1 94 ? 1.573 7.039 -13.043 1.00 44.91 94 SER A CA 1
ATOM 759 C C . SER A 1 94 ? 1.797 7.825 -11.740 1.00 44.91 94 SER A C 1
ATOM 761 O O . SER A 1 94 ? 2.130 7.183 -10.753 1.00 44.91 94 SER A O 1
ATOM 763 N N . PRO A 1 95 ? 1.721 9.167 -11.711 1.00 43.16 95 PRO A N 1
ATOM 764 C CA . PRO A 1 95 ? 2.277 10.024 -10.646 1.00 43.16 95 PRO A CA 1
ATOM 765 C C . PRO A 1 95 ? 1.637 9.907 -9.235 1.00 43.16 95 PRO A C 1
ATOM 767 O O . PRO A 1 95 ? 1.599 10.887 -8.503 1.00 43.16 95 PRO A O 1
ATOM 770 N N . TYR A 1 96 ? 1.150 8.730 -8.834 1.00 40.38 96 TYR A N 1
ATOM 771 C CA . TYR A 1 96 ? 0.390 8.475 -7.611 1.00 40.38 96 TYR A CA 1
ATOM 772 C C . TYR A 1 96 ? 0.876 7.261 -6.786 1.00 40.38 96 TYR A C 1
ATOM 774 O O . TYR A 1 96 ? 0.508 7.172 -5.626 1.00 40.38 96 TYR A O 1
ATOM 782 N N . TYR A 1 97 ? 1.725 6.359 -7.294 1.00 39.09 97 TYR A N 1
ATOM 783 C CA . TYR A 1 97 ? 1.988 5.057 -6.637 1.00 39.09 97 TYR A CA 1
ATOM 784 C C . TYR A 1 97 ? 3.219 5.035 -5.695 1.00 39.09 97 TYR A C 1
ATOM 786 O O . TYR A 1 97 ? 4.113 4.203 -5.828 1.00 39.09 97 TYR A O 1
ATOM 794 N N . GLY A 1 98 ? 3.336 6.001 -4.781 1.00 47.03 98 GLY A N 1
ATOM 795 C CA . GLY A 1 98 ? 4.362 5.911 -3.722 1.00 47.03 98 GLY A CA 1
ATOM 796 C C . GLY A 1 98 ? 4.118 6.805 -2.508 1.00 47.03 98 GLY A C 1
ATOM 797 O O . GLY A 1 98 ? 4.506 6.472 -1.394 1.00 47.03 98 GLY A O 1
ATOM 798 N N . VAL A 1 99 ? 3.440 7.933 -2.716 1.00 49.12 99 VAL A N 1
ATOM 799 C CA . VAL A 1 99 ? 2.887 8.758 -1.630 1.00 49.12 99 VAL A CA 1
ATOM 800 C C . VAL A 1 99 ? 1.616 8.100 -1.083 1.00 49.12 99 VAL A C 1
ATOM 802 O O . VAL A 1 99 ? 1.403 8.048 0.120 1.00 49.12 99 VAL A O 1
ATOM 805 N N . VAL A 1 100 ? 0.823 7.493 -1.972 1.00 53.88 100 VAL A N 1
ATOM 806 C CA . VAL A 1 100 ? -0.422 6.814 -1.616 1.00 53.88 100 VAL A CA 1
ATOM 807 C C . VAL A 1 100 ? -0.180 5.642 -0.664 1.00 53.88 100 VAL A C 1
ATOM 809 O O . VAL A 1 100 ? -0.829 5.572 0.368 1.00 53.88 100 VAL A O 1
ATOM 812 N N . GLU A 1 101 ? 0.769 4.747 -0.934 1.00 62.75 101 GLU A N 1
ATOM 813 C CA . GLU A 1 101 ? 1.013 3.578 -0.079 1.00 62.75 101 GLU A CA 1
ATOM 814 C C . GLU A 1 101 ? 1.521 3.977 1.313 1.00 62.75 101 GLU A C 1
ATOM 816 O O . GLU A 1 101 ? 1.106 3.378 2.304 1.00 62.75 101 GLU A O 1
ATOM 821 N N . HIS A 1 102 ? 2.384 4.996 1.405 1.00 67.38 102 HIS A N 1
ATOM 822 C CA . HIS A 1 102 ? 2.890 5.494 2.687 1.00 67.38 102 HIS A CA 1
ATOM 823 C C . HIS A 1 102 ? 1.781 6.127 3.528 1.00 67.38 102 HIS A C 1
ATOM 825 O O . HIS A 1 102 ? 1.615 5.774 4.694 1.00 67.38 102 HIS A O 1
ATOM 831 N N . ASP A 1 103 ? 0.979 7.000 2.925 1.00 74.69 103 ASP A N 1
ATOM 832 C CA . ASP A 1 103 ? -0.070 7.714 3.645 1.00 74.69 103 ASP A CA 1
ATOM 833 C C . ASP A 1 103 ? -1.251 6.785 3.969 1.00 74.69 103 ASP A C 1
ATOM 835 O O . ASP A 1 103 ? -1.897 6.927 5.002 1.00 74.69 103 ASP A O 1
ATOM 839 N N . ILE A 1 104 ? -1.511 5.762 3.145 1.00 77.94 104 ILE A N 1
ATOM 840 C CA . ILE A 1 104 ? -2.493 4.713 3.459 1.00 77.94 104 ILE A CA 1
ATOM 841 C C . ILE A 1 104 ? -2.004 3.838 4.619 1.00 77.94 104 ILE A C 1
ATOM 843 O O . ILE A 1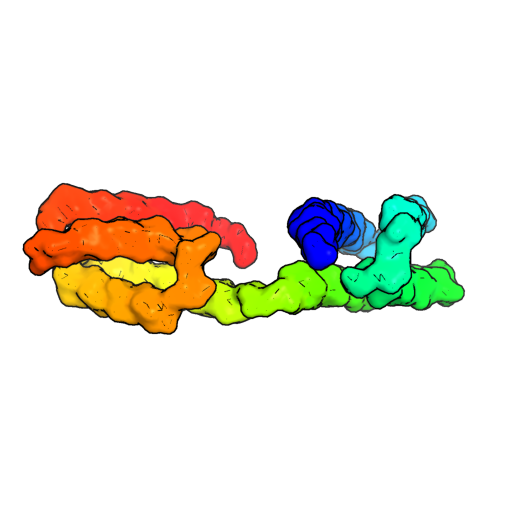 104 ? -2.805 3.472 5.480 1.00 77.94 104 ILE A O 1
ATOM 847 N N . GLN A 1 105 ? -0.703 3.540 4.702 1.00 76.25 105 GLN A N 1
ATOM 848 C CA . GLN A 1 105 ? -0.118 2.879 5.875 1.00 76.25 105 GLN A CA 1
ATOM 849 C C . GLN A 1 105 ? -0.190 3.767 7.125 1.00 76.25 105 GLN A C 1
ATOM 851 O O . GLN A 1 105 ? -0.478 3.265 8.214 1.00 76.25 105 GLN A O 1
ATOM 856 N N . GLU A 1 106 ? 0.018 5.077 6.985 1.00 85.31 106 GLU A N 1
ATOM 857 C CA . GLU A 1 106 ? -0.152 6.040 8.074 1.00 85.31 106 GLU A CA 1
ATOM 858 C C . GLU A 1 106 ? -1.615 6.101 8.545 1.00 85.31 106 GLU A C 1
ATOM 860 O O . GLU A 1 106 ? -1.866 6.009 9.748 1.00 85.31 106 GLU A O 1
ATOM 865 N N . LEU A 1 107 ? -2.585 6.135 7.623 1.00 87.38 107 LEU A N 1
ATOM 866 C CA . LEU A 1 107 ? -4.016 6.040 7.926 1.00 87.38 107 LEU A CA 1
ATOM 867 C C . LEU A 1 107 ? -4.345 4.740 8.671 1.00 87.38 107 LEU A C 1
ATOM 869 O O . LEU A 1 107 ? -5.086 4.758 9.653 1.00 87.38 107 LEU A O 1
ATOM 873 N N . HIS A 1 108 ? -3.764 3.615 8.252 1.00 84.50 108 HIS A N 1
ATOM 874 C CA . HIS A 1 108 ? -3.916 2.320 8.923 1.00 84.50 108 HIS A CA 1
ATOM 875 C C . HIS A 1 108 ? -3.441 2.385 10.380 1.00 84.50 108 HIS A C 1
ATOM 877 O O . HIS A 1 108 ? -4.179 2.030 11.304 1.00 84.50 108 HIS A O 1
ATOM 883 N N . GLY A 1 109 ? -2.246 2.940 10.602 1.00 86.19 109 GLY A N 1
ATOM 884 C CA . GLY A 1 109 ? -1.697 3.182 11.937 1.00 86.19 109 GLY A CA 1
ATOM 885 C C . GLY A 1 109 ? -2.560 4.124 12.782 1.00 86.19 109 GLY A C 1
ATOM 886 O O . GLY A 1 109 ? -2.785 3.854 13.965 1.00 86.19 109 GLY A O 1
ATOM 887 N N . PHE A 1 110 ? -3.095 5.188 12.179 1.00 91.81 110 PHE A N 1
ATOM 888 C CA . PHE A 1 110 ? -3.993 6.138 12.839 1.00 91.81 110 PHE A CA 1
ATOM 889 C C . PHE A 1 110 ? -5.243 5.421 13.366 1.00 91.81 110 PHE A C 1
ATOM 891 O O . PHE A 1 110 ? -5.583 5.530 14.547 1.00 91.81 110 PHE A O 1
ATOM 898 N N . LEU A 1 111 ? -5.899 4.627 12.518 1.00 92.56 111 LEU A N 1
ATOM 899 C CA . LEU A 1 111 ? -7.131 3.919 12.872 1.00 92.56 111 LEU A CA 1
ATOM 900 C C . LEU A 1 111 ? -6.897 2.830 13.924 1.00 92.56 111 LEU A C 1
ATOM 902 O O . LEU A 1 111 ? -7.715 2.666 14.832 1.00 92.56 111 LEU A O 1
ATOM 906 N N . HIS A 1 112 ? -5.752 2.148 13.871 1.00 88.38 112 HIS A N 1
ATOM 907 C CA . HIS A 1 112 ? -5.312 1.259 14.946 1.00 88.38 112 HIS A CA 1
ATOM 908 C C . HIS A 1 112 ? -5.163 1.989 16.287 1.00 88.38 112 HIS A C 1
ATOM 910 O O . HIS A 1 112 ? -5.561 1.452 17.322 1.00 88.38 112 HIS A O 1
ATOM 916 N N . GLY A 1 113 ? -4.612 3.205 16.273 1.00 91.00 113 GLY A N 1
ATOM 917 C CA . GLY A 1 113 ? -4.480 4.050 17.458 1.00 91.00 113 GLY A CA 1
ATOM 918 C C . GLY A 1 113 ? -5.834 4.409 18.067 1.00 91.00 113 GLY A C 1
ATOM 919 O O . GLY A 1 113 ? -6.034 4.190 19.262 1.00 91.00 113 GLY A O 1
ATOM 920 N N . ILE A 1 114 ? -6.776 4.869 17.238 1.00 91.88 114 ILE A N 1
ATOM 921 C CA . ILE A 1 114 ? -8.142 5.223 17.666 1.00 91.88 114 ILE A CA 1
ATOM 922 C C . ILE A 1 114 ? -8.869 4.014 18.268 1.00 91.88 114 ILE A C 1
ATOM 924 O O . ILE A 1 114 ? -9.559 4.134 19.269 1.00 91.88 114 ILE A O 1
ATOM 928 N N . LEU A 1 115 ? -8.717 2.821 17.692 1.00 91.00 115 LEU A N 1
ATOM 929 C CA . LEU A 1 115 ? -9.423 1.634 18.184 1.00 91.00 115 LEU A CA 1
ATOM 930 C C . LEU A 1 115 ? -8.808 1.002 19.441 1.00 91.00 115 LEU A C 1
ATOM 932 O O . LEU A 1 115 ? -9.403 0.084 20.011 1.00 91.00 115 LEU A O 1
ATOM 936 N N . SER A 1 116 ? -7.634 1.460 19.877 1.00 90.94 116 SER A N 1
ATOM 937 C CA . SER A 1 116 ? -6.829 0.777 20.895 1.00 90.94 116 SER A CA 1
ATOM 938 C C . SER A 1 116 ? -7.494 0.678 22.274 1.00 90.94 116 SER A C 1
ATOM 940 O O . SER A 1 116 ? -7.326 -0.333 22.960 1.00 90.94 116 SER A O 1
ATOM 942 N N . ASP A 1 117 ? -8.280 1.675 22.677 1.00 88.81 117 ASP A N 1
ATOM 943 C CA . ASP A 1 117 ? -8.994 1.704 23.961 1.00 88.81 117 ASP A CA 1
ATOM 944 C C . ASP A 1 117 ? -10.485 1.328 23.833 1.00 88.81 117 ASP A C 1
ATOM 946 O O . ASP A 1 117 ? -11.229 1.323 24.822 1.00 88.81 117 ASP A O 1
ATOM 950 N N . ASN A 1 118 ? -10.914 0.964 22.617 1.00 86.75 118 ASN A N 1
ATOM 951 C CA . ASN A 1 118 ? -12.290 0.651 22.253 1.00 86.75 118 ASN A CA 1
ATOM 952 C C . ASN A 1 118 ? -13.289 1.774 22.599 1.00 86.75 118 ASN A C 1
ATOM 954 O O . ASN A 1 118 ? -14.465 1.495 22.866 1.00 86.75 118 ASN A O 1
ATOM 958 N N . LYS A 1 119 ? -12.860 3.036 22.581 1.00 89.50 119 LYS A N 1
ATOM 959 C CA . LYS A 1 119 ? -13.713 4.224 22.647 1.00 89.50 119 LYS A CA 1
ATOM 960 C C . LYS A 1 119 ? -13.324 5.172 21.523 1.00 89.50 119 LYS A C 1
ATOM 962 O O . LYS A 1 119 ? -12.177 5.215 21.123 1.00 89.50 119 LYS A O 1
ATOM 967 N N . ILE A 1 120 ? -14.298 5.895 20.985 1.00 91.56 120 ILE A N 1
ATOM 968 C CA . ILE A 1 120 ? -14.023 6.931 19.988 1.00 91.56 120 ILE A CA 1
ATOM 969 C C . ILE A 1 120 ? -14.609 8.239 20.491 1.00 91.56 120 ILE A C 1
ATOM 971 O O . ILE A 1 120 ? -15.806 8.315 20.773 1.00 91.56 120 ILE A O 1
ATOM 975 N N . ASN A 1 121 ? -13.773 9.265 20.615 1.00 89.12 121 ASN A N 1
ATOM 976 C CA . ASN A 1 121 ? -14.190 10.601 21.026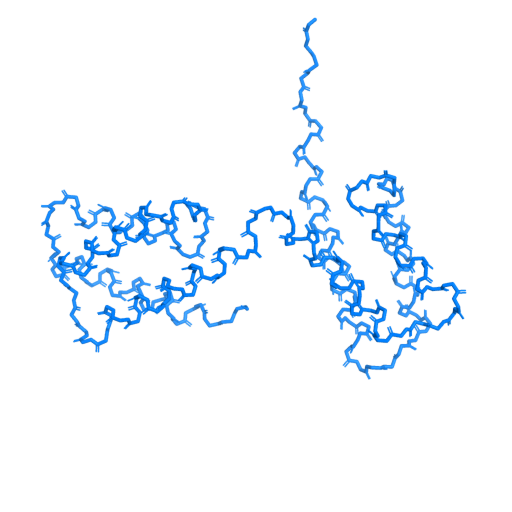 1.00 89.12 121 ASN A CA 1
ATOM 977 C C . ASN A 1 121 ? -14.073 11.625 19.886 1.00 89.12 121 ASN A C 1
ATOM 979 O O . ASN A 1 121 ? -13.560 11.363 18.797 1.00 89.12 121 ASN A O 1
ATOM 983 N N . LYS A 1 122 ? -14.614 12.819 20.131 1.00 89.44 122 LYS A N 1
ATOM 984 C CA . LYS A 1 122 ? -14.654 13.895 19.140 1.00 89.44 122 LYS A CA 1
ATOM 985 C C . LYS A 1 122 ? -13.254 14.386 18.782 1.00 89.44 122 LYS A C 1
ATOM 987 O O . LYS A 1 122 ? -13.015 14.743 17.628 1.00 89.44 122 LYS A O 1
ATOM 992 N N . GLU A 1 123 ? -12.360 14.456 19.758 1.00 92.00 123 GLU A N 1
ATOM 993 C CA . GLU A 1 123 ? -10.998 14.944 19.590 1.00 92.00 123 GLU A CA 1
ATOM 994 C C . GLU A 1 123 ? -10.218 14.046 18.615 1.00 92.00 123 GLU A C 1
ATOM 996 O O . GLU A 1 123 ? -9.647 14.556 17.654 1.00 92.00 123 GLU A O 1
ATOM 1001 N N . GLU A 1 124 ? -10.302 12.723 18.766 1.00 94.00 124 GLU A N 1
ATOM 1002 C CA . GLU A 1 124 ? -9.698 11.735 17.855 1.00 94.00 124 GLU A CA 1
ATOM 1003 C C . GLU A 1 124 ? -10.199 11.870 16.417 1.00 94.00 124 GLU A C 1
ATOM 1005 O O . GLU A 1 124 ? -9.407 11.907 15.475 1.00 94.00 124 GLU A O 1
ATOM 1010 N N . ILE A 1 125 ? -11.516 11.988 16.235 1.00 93.94 125 ILE A N 1
ATOM 1011 C CA . ILE A 1 125 ? -12.115 12.109 14.901 1.00 93.94 125 ILE A CA 1
ATOM 1012 C C . ILE A 1 125 ? -11.824 13.480 14.278 1.00 93.94 125 ILE A C 1
ATOM 1014 O O . ILE A 1 125 ? -11.703 13.597 13.057 1.00 93.94 125 ILE A O 1
ATOM 1018 N N . THR A 1 126 ? -11.646 14.519 15.096 1.00 91.44 126 THR A N 1
ATOM 1019 C CA . THR A 1 126 ? -11.221 15.844 14.625 1.00 91.44 126 THR A CA 1
ATOM 1020 C C . THR A 1 126 ? -9.772 15.823 14.141 1.00 91.44 126 THR A C 1
ATOM 1022 O O . THR A 1 126 ? -9.488 16.365 13.073 1.00 91.44 126 THR A O 1
ATOM 1025 N N . GLU A 1 127 ? -8.868 15.164 14.866 1.00 93.75 127 GLU A N 1
ATOM 1026 C CA . GLU A 1 127 ? -7.482 14.987 14.419 1.00 93.75 127 GLU A CA 1
ATOM 1027 C C . GLU A 1 127 ? -7.397 14.119 13.158 1.00 93.75 127 GLU A C 1
ATOM 1029 O O . GLU A 1 127 ? -6.706 14.489 12.208 1.00 93.75 127 GLU A O 1
ATOM 1034 N N . LEU A 1 128 ? -8.186 13.043 13.077 1.00 93.62 128 LEU A N 1
ATOM 1035 C CA . LEU A 1 128 ? -8.298 12.239 11.859 1.00 93.62 128 LEU A CA 1
ATOM 1036 C C . LEU A 1 128 ? -8.790 13.085 10.676 1.00 93.62 128 LEU A C 1
ATOM 1038 O O . LEU A 1 128 ? -8.212 13.036 9.596 1.00 93.62 128 LEU A O 1
ATOM 1042 N N . LYS A 1 129 ? -9.808 13.931 10.874 1.00 88.88 129 LYS A N 1
ATOM 1043 C CA . LYS A 1 129 ? -10.287 14.868 9.844 1.00 88.88 129 LYS A CA 1
ATOM 1044 C C . LYS A 1 129 ? -9.200 15.843 9.390 1.00 88.88 129 LYS A C 1
ATOM 1046 O O . LYS A 1 129 ? -9.125 16.158 8.202 1.00 88.88 129 LYS A O 1
ATOM 1051 N N . ASN A 1 130 ? -8.385 16.357 10.309 1.00 88.75 130 ASN A N 1
ATOM 1052 C CA . ASN A 1 130 ? -7.285 17.262 9.973 1.00 88.75 130 ASN A CA 1
ATOM 1053 C C . ASN A 1 130 ? -6.236 16.555 9.117 1.00 88.75 130 ASN A C 1
ATOM 1055 O O . ASN A 1 130 ? -5.847 17.094 8.080 1.00 88.75 130 ASN A O 1
ATOM 1059 N N . TRP A 1 131 ? -5.840 15.346 9.517 1.00 91.94 131 TRP A N 1
ATOM 1060 C CA . TRP A 1 131 ? -4.924 14.510 8.749 1.00 91.94 131 TRP A CA 1
ATOM 1061 C C . TRP A 1 131 ? -5.484 14.212 7.357 1.00 91.94 131 TRP A C 1
ATOM 1063 O O . TRP A 1 131 ? -4.800 14.422 6.360 1.00 91.94 131 TRP A O 1
ATOM 1073 N N . LEU A 1 132 ? -6.761 13.834 7.265 1.00 81.38 132 LEU A N 1
ATOM 1074 C CA . LEU A 1 132 ? -7.412 13.570 5.987 1.00 81.38 132 LEU A CA 1
ATOM 1075 C C . LEU A 1 132 ? -7.375 14.816 5.080 1.00 81.38 132 LEU A C 1
ATOM 1077 O O . LEU A 1 132 ? -6.881 14.752 3.964 1.00 81.38 132 LEU A O 1
ATOM 1081 N N . ASN A 1 133 ? -7.765 15.994 5.577 1.00 79.19 133 ASN A N 1
ATOM 1082 C CA . ASN A 1 133 ? -7.700 17.234 4.787 1.00 79.19 133 ASN A CA 1
ATOM 1083 C C . ASN A 1 133 ? -6.278 17.594 4.308 1.00 79.19 133 ASN A C 1
ATOM 1085 O O . ASN A 1 133 ? -6.129 18.177 3.233 1.00 79.19 133 ASN A O 1
ATOM 1089 N N . GLN A 1 134 ? -5.240 17.271 5.087 1.00 78.94 134 GLN A N 1
ATOM 1090 C CA . GLN A 1 134 ? -3.839 17.475 4.695 1.00 78.94 134 GLN A CA 1
ATOM 1091 C C . GLN A 1 134 ? -3.387 16.489 3.610 1.00 78.94 134 GLN A C 1
ATOM 1093 O O . GLN A 1 134 ? -2.524 16.837 2.808 1.00 78.94 134 GLN A O 1
ATOM 1098 N N . ASN A 1 135 ? -4.032 15.323 3.530 1.00 73.06 135 ASN A N 1
ATOM 1099 C CA . ASN A 1 135 ? -3.743 14.245 2.587 1.00 73.06 135 ASN A CA 1
ATOM 1100 C C . ASN A 1 135 ? -4.803 14.121 1.473 1.00 73.06 135 ASN A C 1
ATOM 1102 O O . ASN A 1 135 ? -5.097 13.036 0.977 1.00 73.06 135 ASN A O 1
ATOM 1106 N N . SER A 1 136 ? -5.374 15.253 1.041 1.00 68.62 136 SER A N 1
ATOM 1107 C CA . SER A 1 136 ? -6.410 15.314 -0.011 1.00 68.62 136 SER A CA 1
ATOM 1108 C C . SER A 1 136 ? -6.010 14.713 -1.366 1.00 68.62 136 SER A C 1
ATOM 1110 O O . SER A 1 136 ? -6.876 14.385 -2.172 1.00 68.62 136 SER A O 1
ATOM 1112 N N . HIS A 1 137 ? -4.720 14.486 -1.630 1.00 62.69 137 HIS A N 1
ATOM 1113 C CA . HIS A 1 137 ? -4.260 13.750 -2.816 1.00 62.69 137 HIS A CA 1
ATOM 1114 C C . HIS A 1 137 ? -4.720 12.280 -2.848 1.00 62.69 137 HIS A C 1
ATOM 1116 O O . HIS A 1 137 ? -4.573 11.635 -3.885 1.00 62.69 137 HIS A O 1
ATOM 1122 N N . LEU A 1 138 ? -5.304 11.773 -1.756 1.00 60.47 138 LEU A N 1
ATOM 1123 C CA . LEU A 1 138 ? -5.869 10.431 -1.619 1.00 60.47 138 LEU A CA 1
ATOM 1124 C C . LEU A 1 138 ? -7.381 10.339 -1.916 1.00 60.47 138 LEU A C 1
ATOM 1126 O O . LEU A 1 138 ? -7.934 9.254 -1.792 1.00 60.47 138 LEU A O 1
ATOM 1130 N N . GLU A 1 139 ? -8.065 11.417 -2.334 1.00 52.66 139 GLU A N 1
ATOM 1131 C CA . GLU A 1 139 ? -9.544 11.542 -2.482 1.00 52.66 139 GLU A CA 1
ATOM 1132 C C . GLU A 1 139 ? -10.243 10.489 -3.378 1.00 52.66 139 GLU A C 1
ATOM 1134 O O . GLU A 1 139 ? -11.463 10.461 -3.484 1.00 52.66 139 GLU A O 1
ATOM 1139 N N . THR A 1 140 ? -9.492 9.585 -4.004 1.00 51.44 140 THR A N 1
ATOM 1140 C CA . THR A 1 140 ? -10.013 8.487 -4.841 1.00 51.44 140 THR A CA 1
ATOM 1141 C C . THR A 1 140 ? -9.384 7.129 -4.522 1.00 51.44 140 THR A C 1
ATOM 1143 O O . THR A 1 140 ? -9.525 6.175 -5.288 1.00 51.44 140 THR A O 1
ATOM 1146 N N . VAL A 1 141 ? -8.643 7.050 -3.418 1.00 58.22 141 VAL A N 1
ATOM 1147 C CA . VAL A 1 141 ? -7.939 5.855 -2.971 1.00 58.22 141 VAL A CA 1
ATOM 1148 C C . VAL A 1 141 ? -8.737 5.230 -1.843 1.00 58.22 141 VAL A C 1
ATOM 1150 O O . VAL A 1 141 ? -8.940 5.861 -0.810 1.00 58.22 141 VAL A O 1
ATOM 1153 N N . TYR A 1 142 ? -9.120 3.968 -2.001 1.00 60.78 142 TYR A N 1
ATOM 1154 C CA . TYR A 1 142 ? -9.694 3.214 -0.897 1.00 60.78 142 TYR A CA 1
ATOM 1155 C C . TYR A 1 142 ? -8.612 2.892 0.158 1.00 60.78 142 TYR A C 1
ATOM 1157 O O . TYR A 1 142 ? -7.531 2.426 -0.211 1.00 60.78 142 TYR A O 1
ATOM 1165 N N . PRO A 1 143 ? -8.889 3.094 1.460 1.00 66.81 143 PRO A N 1
ATOM 1166 C CA . PRO A 1 143 ? -10.186 3.489 2.035 1.00 66.81 143 PRO A CA 1
ATOM 1167 C C . PRO A 1 143 ? -10.320 4.991 2.327 1.00 66.81 143 PRO A C 1
ATOM 1169 O O . PRO A 1 143 ? -11.230 5.376 3.060 1.00 66.81 143 PRO A O 1
ATOM 1172 N N . TYR A 1 144 ? -9.351 5.816 1.927 1.00 80.56 144 TYR A N 1
ATOM 1173 C CA . TYR A 1 144 ? -9.295 7.220 2.326 1.00 80.56 144 TYR A CA 1
ATOM 1174 C C . TYR A 1 144 ? -10.598 7.944 1.979 1.00 80.56 144 TYR A C 1
ATOM 1176 O O . TYR A 1 144 ? -11.113 8.702 2.796 1.00 80.56 144 TYR A O 1
ATOM 1184 N N . ASP A 1 145 ? -11.141 7.707 0.788 1.00 61.72 145 ASP A N 1
ATOM 1185 C CA . ASP A 1 145 ? -12.363 8.335 0.282 1.00 61.72 145 ASP A CA 1
ATOM 1186 C C . ASP A 1 145 ? -13.602 8.018 1.141 1.00 61.72 145 ASP A C 1
ATOM 1188 O O . ASP A 1 145 ? -14.376 8.911 1.512 1.00 61.72 145 ASP A O 1
ATOM 1192 N N . GLU A 1 146 ? -13.750 6.756 1.530 1.00 76.44 146 GLU A N 1
ATOM 1193 C CA . GLU A 1 146 ? -14.798 6.275 2.428 1.00 76.44 146 GLU A CA 1
ATOM 1194 C C . GLU A 1 146 ? -14.594 6.800 3.859 1.00 76.44 146 GLU A C 1
ATOM 1196 O O . GLU A 1 146 ? -15.538 7.282 4.492 1.00 76.44 146 GLU A O 1
ATOM 1201 N N . ALA A 1 147 ? -13.349 6.799 4.353 1.00 84.81 147 ALA A N 1
ATOM 1202 C CA . ALA A 1 147 ? -12.998 7.348 5.661 1.00 84.81 147 ALA A CA 1
ATOM 1203 C C . ALA A 1 147 ? -13.291 8.855 5.733 1.00 84.81 147 ALA A C 1
ATOM 1205 O O . ALA A 1 147 ? -13.891 9.321 6.704 1.00 84.81 147 ALA A O 1
ATOM 1206 N N . TYR A 1 148 ? -12.935 9.609 4.690 1.00 81.25 148 TYR A N 1
ATOM 1207 C CA . TYR A 1 148 ? -13.214 11.037 4.552 1.00 81.25 148 TYR A CA 1
ATOM 1208 C C . TYR A 1 148 ? -14.710 11.319 4.611 1.00 81.25 148 TYR A C 1
ATOM 1210 O O . TYR A 1 148 ? -15.164 12.137 5.416 1.00 81.25 148 TYR A O 1
ATOM 1218 N N . SER A 1 149 ? -15.483 10.601 3.798 1.00 80.88 149 SER A N 1
ATOM 1219 C CA . SER A 1 149 ? -16.934 10.756 3.718 1.00 80.88 149 SER A CA 1
ATOM 1220 C C . SER A 1 149 ? -17.610 10.459 5.057 1.00 80.88 149 SER A C 1
ATOM 1222 O O . SER A 1 149 ? -18.478 11.216 5.504 1.00 80.88 149 SER A O 1
ATOM 1224 N N . LEU A 1 150 ? -17.187 9.388 5.731 1.00 89.12 150 LEU A N 1
ATOM 1225 C CA . LEU A 1 150 ? -17.741 8.985 7.018 1.00 89.12 150 LEU A CA 1
ATOM 1226 C C . LEU A 1 150 ? -17.392 9.979 8.133 1.00 89.12 150 LEU A C 1
ATOM 1228 O O . LEU A 1 150 ? -18.284 10.428 8.852 1.00 89.12 150 LEU A O 1
ATOM 1232 N N . VAL A 1 151 ? -16.119 10.361 8.256 1.00 88.62 151 VAL A N 1
ATOM 1233 C CA . VAL A 1 151 ? -15.640 11.306 9.278 1.00 88.62 151 VAL A CA 1
ATOM 1234 C C . VAL A 1 151 ? -16.271 12.685 9.098 1.00 88.62 151 VAL A C 1
ATOM 1236 O O . VAL A 1 151 ? -16.669 13.318 10.078 1.00 88.62 151 VAL A O 1
ATOM 1239 N N . PHE A 1 152 ? -16.403 13.156 7.855 1.00 84.69 152 PHE A N 1
ATOM 1240 C CA . PHE A 1 152 ? -17.040 14.440 7.574 1.00 84.69 152 PHE A CA 1
ATOM 1241 C C . PHE A 1 152 ? -18.512 14.442 7.990 1.00 84.69 152 PHE A C 1
ATOM 1243 O O . PHE A 1 152 ? -18.965 15.413 8.594 1.00 84.69 152 PHE A O 1
ATOM 1250 N N . LYS A 1 153 ? -19.228 13.348 7.706 1.00 87.38 153 LYS A N 1
ATOM 1251 C CA . LYS A 1 153 ? -20.634 13.174 8.073 1.00 87.38 153 LYS A CA 1
ATOM 1252 C C . LYS A 1 153 ? -20.836 13.103 9.586 1.00 87.38 153 LYS A C 1
ATOM 1254 O O . LYS A 1 153 ? -21.715 13.783 10.095 1.00 87.38 153 LYS A O 1
ATOM 1259 N N . VAL A 1 154 ? -20.028 12.315 10.298 1.00 88.81 154 VAL A N 1
ATOM 1260 C CA . VAL A 1 154 ? -20.139 12.186 11.763 1.00 88.81 154 VAL A CA 1
ATOM 1261 C C . VAL A 1 154 ? -19.867 13.523 12.457 1.00 88.81 154 VAL A C 1
ATOM 1263 O O . VAL A 1 154 ? -20.557 13.893 13.390 1.00 88.81 154 VAL A O 1
ATOM 1266 N N . LEU A 1 155 ? -18.902 14.310 11.975 1.00 86.12 155 LEU A N 1
ATOM 1267 C CA . LEU A 1 155 ? -18.607 15.614 12.575 1.00 86.12 155 LEU A CA 1
ATOM 1268 C C . LEU A 1 155 ? -19.556 16.745 12.144 1.00 86.12 155 LEU A C 1
ATOM 1270 O O . LEU A 1 155 ? -19.357 17.882 12.582 1.00 86.12 155 LEU A O 1
ATOM 1274 N N . GLU A 1 156 ? -20.552 16.484 11.292 1.00 86.50 156 GLU A N 1
ATOM 1275 C CA . GLU A 1 156 ? -21.470 17.511 10.776 1.00 86.50 156 GLU A CA 1
ATOM 1276 C C . GLU A 1 156 ? -22.289 18.161 11.900 1.00 86.50 156 GLU A C 1
ATOM 1278 O O . GLU A 1 156 ? -22.471 19.380 11.917 1.00 86.50 156 GLU A O 1
ATOM 1283 N N . ASP A 1 157 ? -22.727 17.368 12.879 1.00 82.38 157 ASP A N 1
ATOM 1284 C CA . ASP A 1 157 ? -23.506 17.846 14.024 1.00 82.38 157 ASP A CA 1
ATOM 1285 C C . ASP A 1 157 ? -22.629 18.342 15.198 1.00 82.38 157 ASP A C 1
ATOM 1287 O O . ASP A 1 157 ? -23.128 18.893 16.187 1.00 82.38 157 ASP A O 1
ATOM 1291 N N . GLY A 1 158 ? -21.305 18.192 15.064 1.00 81.12 158 GLY A N 1
ATOM 1292 C CA . GLY A 1 158 ? -20.297 18.645 16.012 1.00 81.12 158 GLY A CA 1
ATOM 1293 C C . GLY A 1 158 ? -20.111 17.763 17.250 1.00 81.12 158 GLY A C 1
ATOM 1294 O O . GLY A 1 158 ? -19.447 18.219 18.191 1.00 81.12 158 GLY A O 1
ATOM 1295 N N . LYS A 1 159 ? -20.646 16.542 17.289 1.00 84.56 159 LYS A N 1
ATOM 1296 C CA . LYS A 1 159 ? -20.419 15.545 18.349 1.00 84.56 159 LYS A CA 1
ATOM 1297 C C . LYS A 1 159 ? -20.213 14.154 17.727 1.00 84.56 159 LYS A C 1
ATOM 1299 O O . LYS A 1 159 ? -20.195 14.015 16.520 1.00 84.56 159 LYS A O 1
ATOM 1304 N N . VAL A 1 160 ? -19.932 13.161 18.567 1.00 89.31 160 VAL A N 1
ATOM 1305 C CA . VAL A 1 160 ? -19.908 11.745 18.173 1.00 89.31 160 VAL A CA 1
ATOM 1306 C C . VAL A 1 160 ? -20.837 11.028 19.142 1.00 89.31 160 VAL A C 1
ATOM 1308 O O . VAL A 1 160 ? -20.568 11.017 20.347 1.00 89.31 160 VAL A O 1
ATOM 1311 N N . ASP A 1 161 ? -21.968 10.524 18.660 1.00 90.00 161 ASP A N 1
ATOM 1312 C CA . ASP A 1 161 ? -22.928 9.769 19.467 1.00 90.00 161 ASP A CA 1
ATOM 1313 C C . ASP A 1 161 ? -22.671 8.250 19.452 1.00 90.00 161 ASP A C 1
ATOM 1315 O O . ASP A 1 161 ? -21.827 7.742 18.719 1.00 90.00 161 ASP A O 1
ATOM 1319 N N . GLU A 1 162 ? -23.393 7.491 20.286 1.00 89.50 162 GLU A N 1
ATOM 1320 C CA . GLU A 1 162 ? -23.197 6.034 20.397 1.00 89.50 162 GLU A CA 1
ATOM 1321 C C . GLU A 1 162 ? -23.491 5.263 19.097 1.00 89.50 162 GLU A C 1
ATOM 1323 O O . GLU A 1 162 ? -23.011 4.141 18.911 1.00 89.50 162 GLU A O 1
ATOM 1328 N N . THR A 1 163 ? -24.337 5.806 18.221 1.00 90.38 163 THR A N 1
ATOM 1329 C CA . THR A 1 163 ? -24.653 5.197 16.924 1.00 90.38 163 THR A CA 1
ATOM 1330 C C . THR A 1 163 ? -23.512 5.454 15.952 1.00 90.38 163 THR A C 1
ATOM 1332 O O . THR A 1 163 ? -23.049 4.525 15.292 1.00 90.38 163 THR A O 1
ATOM 1335 N N . GLU A 1 164 ? -23.021 6.686 15.907 1.00 91.38 164 GLU A N 1
ATOM 1336 C CA . GLU A 1 164 ? -21.885 7.099 15.086 1.00 91.38 164 GLU A CA 1
ATOM 1337 C C . GLU A 1 164 ? -20.599 6.391 15.504 1.00 91.38 164 GLU A C 1
ATOM 1339 O O . GLU A 1 164 ? -19.887 5.865 14.651 1.00 91.38 164 GLU A O 1
ATOM 1344 N N . GLU A 1 165 ? -20.352 6.263 16.809 1.00 92.75 165 GLU A N 1
ATOM 1345 C CA . GLU A 1 165 ? -19.236 5.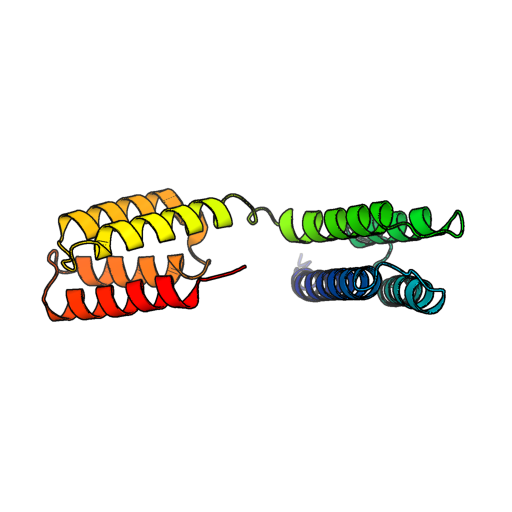491 17.356 1.00 92.75 165 GLU A CA 1
ATOM 1346 C C . GLU A 1 165 ? -19.285 4.030 16.884 1.00 92.75 165 GLU A C 1
ATOM 1348 O O . GLU A 1 165 ? -18.263 3.469 16.491 1.00 92.75 165 GLU A O 1
ATOM 1353 N N . LYS A 1 166 ? -20.465 3.394 16.872 1.00 92.50 166 LYS A N 1
ATOM 1354 C CA . LYS A 1 166 ? -20.612 2.014 16.375 1.00 92.50 166 LYS A CA 1
ATOM 1355 C C . LYS A 1 166 ? -20.340 1.906 14.878 1.00 92.50 166 LYS A C 1
ATOM 1357 O O . LYS A 1 166 ? -19.716 0.933 14.460 1.00 92.50 166 LYS A O 1
ATOM 1362 N N . ILE A 1 167 ? -20.798 2.875 14.086 1.00 90.94 167 ILE A N 1
ATOM 1363 C CA . ILE A 1 167 ? -20.561 2.906 12.636 1.00 90.94 167 ILE A CA 1
ATOM 1364 C C . ILE A 1 167 ? -19.067 3.101 12.351 1.00 90.94 167 ILE A C 1
ATOM 1366 O O . ILE A 1 167 ? -18.504 2.347 11.560 1.00 90.94 167 ILE A O 1
ATOM 1370 N N . LEU A 1 168 ? -18.416 4.045 13.038 1.00 93.00 168 LEU A N 1
ATOM 1371 C CA . LEU A 1 168 ? -16.975 4.288 12.935 1.00 93.00 168 LEU A CA 1
ATOM 1372 C C . LEU A 1 168 ? -16.174 3.045 13.318 1.00 93.00 168 LEU A C 1
ATOM 1374 O O . LEU A 1 168 ? -15.309 2.624 12.558 1.00 93.00 168 LEU A O 1
ATOM 1378 N N . LYS A 1 169 ? -16.504 2.397 14.442 1.00 92.69 169 LYS A N 1
ATOM 1379 C CA . LYS A 1 169 ? -15.841 1.154 14.862 1.00 92.69 169 LYS A CA 1
ATOM 1380 C C . LYS A 1 169 ? -15.999 0.039 13.842 1.00 92.69 169 LYS A C 1
ATOM 1382 O O . LYS A 1 169 ? -15.021 -0.636 13.545 1.00 92.69 169 LYS A O 1
ATOM 1387 N N . ALA A 1 170 ? -17.207 -0.160 13.316 1.00 90.38 170 ALA A N 1
ATOM 1388 C CA . ALA A 1 170 ? -17.454 -1.185 12.309 1.00 90.38 170 ALA A CA 1
ATOM 1389 C C . ALA A 1 170 ? -16.622 -0.931 11.046 1.00 90.38 170 ALA A C 1
ATOM 1391 O O . ALA A 1 170 ? -15.965 -1.847 10.563 1.00 90.38 170 ALA A O 1
ATOM 1392 N N . PHE A 1 171 ? -16.595 0.313 10.563 1.00 89.69 171 PHE A N 1
ATOM 1393 C CA . PHE A 1 171 ? -15.819 0.700 9.389 1.00 89.69 171 PHE A CA 1
ATOM 1394 C C . PHE A 1 171 ? -14.303 0.578 9.618 1.00 89.69 171 PHE A C 1
ATOM 1396 O O . PHE A 1 171 ? -13.614 -0.053 8.823 1.00 89.69 171 PHE A O 1
ATOM 1403 N N . PHE A 1 172 ? -13.775 1.113 10.723 1.00 91.50 172 PHE A N 1
ATOM 1404 C CA . PHE A 1 172 ? -12.343 1.038 11.038 1.00 91.50 172 PHE A CA 1
ATOM 1405 C C . PHE A 1 172 ? -11.876 -0.402 11.247 1.00 91.50 172 PHE A C 1
ATOM 1407 O O . PHE A 1 172 ? -10.790 -0.763 10.803 1.00 91.50 172 PHE A O 1
ATOM 1414 N N . PHE A 1 173 ? -12.695 -1.238 11.888 1.00 88.44 173 PHE A N 1
ATOM 1415 C CA . PHE A 1 173 ? -12.386 -2.652 12.065 1.00 88.44 173 PHE A CA 1
ATOM 1416 C C . PHE A 1 173 ? -12.386 -3.402 10.730 1.00 88.44 173 PHE A C 1
ATOM 1418 O O . PHE A 1 173 ? -11.465 -4.173 10.476 1.00 88.44 173 PHE A O 1
ATOM 1425 N N . ASP A 1 174 ? -13.378 -3.155 9.870 1.00 84.06 174 ASP A N 1
ATOM 1426 C CA . ASP A 1 174 ? -13.441 -3.744 8.529 1.00 84.06 174 ASP A CA 1
ATOM 1427 C C . ASP A 1 174 ? -12.209 -3.364 7.698 1.00 84.06 174 ASP A C 1
ATOM 1429 O O . ASP A 1 174 ? -11.555 -4.237 7.133 1.00 84.06 174 ASP A O 1
ATOM 1433 N N . PHE A 1 175 ? -11.811 -2.090 7.728 1.00 80.12 175 PHE A N 1
ATOM 1434 C CA . PHE A 1 175 ? -10.607 -1.622 7.049 1.00 80.12 175 PHE A CA 1
ATOM 1435 C C . PHE A 1 175 ? -9.329 -2.276 7.597 1.00 80.12 175 PHE A C 1
ATOM 1437 O O . PHE A 1 175 ? -8.509 -2.785 6.834 1.00 80.12 175 PHE A O 1
ATOM 1444 N N . ILE A 1 176 ? -9.166 -2.334 8.919 1.00 79.19 176 ILE A N 1
ATOM 1445 C CA . ILE A 1 176 ? -7.987 -2.948 9.540 1.00 79.19 176 ILE A CA 1
ATOM 1446 C C . ILE A 1 176 ? -7.874 -4.437 9.199 1.00 79.19 176 ILE A C 1
ATOM 1448 O O . ILE A 1 176 ? -6.782 -4.920 8.899 1.00 79.19 176 ILE A O 1
ATOM 1452 N N . VAL A 1 177 ? -8.991 -5.165 9.245 1.00 74.56 177 VAL A N 1
ATOM 1453 C CA . VAL A 1 177 ? -9.019 -6.616 9.030 1.00 74.56 177 VAL A CA 1
ATOM 1454 C C . VAL A 1 177 ? -8.894 -6.968 7.550 1.00 74.56 177 VAL A C 1
ATOM 1456 O O . VAL A 1 177 ? -8.170 -7.904 7.209 1.00 74.56 177 VAL A O 1
ATOM 1459 N N . ASN A 1 178 ? -9.561 -6.224 6.668 1.00 62.97 178 ASN A N 1
ATOM 1460 C CA . ASN A 1 178 ? -9.622 -6.546 5.243 1.00 62.97 178 ASN A CA 1
ATOM 1461 C C . ASN A 1 178 ? -8.502 -5.901 4.416 1.00 62.97 178 ASN A C 1
ATOM 1463 O O . ASN A 1 178 ? -8.346 -6.258 3.253 1.00 62.97 178 ASN A O 1
ATOM 1467 N N . SER A 1 179 ? -7.700 -4.989 4.980 1.00 57.53 179 SER A N 1
ATOM 1468 C CA . SER A 1 179 ? -6.520 -4.417 4.303 1.00 57.53 179 SER A CA 1
ATOM 1469 C C . SER A 1 179 ? -5.196 -5.105 4.648 1.00 57.53 179 SER A C 1
ATOM 1471 O O . SER A 1 179 ? -4.124 -4.550 4.412 1.00 57.53 179 SER A O 1
ATOM 1473 N N . ILE A 1 180 ? -5.235 -6.339 5.161 1.00 44.69 180 ILE A N 1
ATOM 1474 C CA . ILE A 1 180 ? -4.035 -7.177 5.235 1.00 44.69 180 ILE A CA 1
ATOM 1475 C C . ILE A 1 180 ? -3.688 -7.674 3.820 1.00 44.69 180 ILE A C 1
ATOM 1477 O O . ILE A 1 180 ? -4.314 -8.598 3.305 1.00 44.69 180 ILE A O 1
ATOM 1481 N N . ILE A 1 181 ? -2.616 -7.077 3.285 1.00 41.44 181 ILE A N 1
ATOM 1482 C CA . ILE A 1 181 ? -1.822 -7.419 2.088 1.00 41.44 181 ILE A CA 1
ATOM 1483 C C . ILE A 1 181 ? -2.317 -6.802 0.772 1.00 41.44 181 ILE A C 1
ATOM 1485 O O . ILE A 1 181 ? -3.246 -7.315 0.153 1.00 41.44 181 ILE A O 1
ATOM 1489 N N . ILE A 1 182 ? -1.558 -5.811 0.281 1.00 36.41 182 ILE A N 1
ATOM 1490 C CA . ILE A 1 182 ? -0.763 -5.952 -0.956 1.00 36.41 182 ILE A CA 1
ATOM 1491 C C . ILE A 1 182 ? 0.630 -5.375 -0.697 1.00 36.41 182 ILE A C 1
ATOM 1493 O O . ILE A 1 182 ? 0.696 -4.260 -0.139 1.00 36.41 182 ILE A O 1
#

Foldseek 3Di:
DDPDDPPPPVPPVVLLVLLVVLLVLLCVQPVVQDHDPVSLVVLVVSLVVCVVVCVPPPNVVLSVLSVVCPPVVDRHNVSSVVSNVVSVCVVCVPVQNPVQVVLVVVLLVLLCVQPVVPFHWLVSLVVVQVSLVVVVVCCPPPPSVVSNVLSCVCCVVPTHDPVSSVVSVVVSVCCNVVPPDD

Radius of gyration: 22.89 Å; chains: 1; bounding box: 47×48×59 Å

Sequence (182 aa):
MGFMVYTTYMGKAVFEKSLLTLTGIIRGITADVEIRSEEIEELQNWCLLQNQHRNKHPFKEIIQLIVASLEDGILSIEELDDMRWACDSYINKSPYYGVVEHDIQELHGFLHGILSDNKINKEEITELKNWLNQNSHLETVYPYDEAYSLVFKVLEDGKVDETEEKILKAFFFDFIVNSIII

Organism: NCBI:txid1619309

Secondary structure (DSSP, 8-state):
------SSSHHHHHHHHHHHHHHHHHHHHTSSS---HHHHHHHHHHHHHTGGGTTSTTHHHHHHHHHHTTTTS---HHHHHHHHHHHHHHHHTTTTTTHHHHHHHHHHHHHHHHHTTS---HHHHHHHHHHHHHTGGGTTSTTHHHHHHHHHHHGGGSS--HHHHHHHHHHHHHHHHHT---

pLDDT: mean 76.27, std 16.45, range [30.59, 94.0]